Protein AF-A0A5J5GAM4-F1 (afdb_monomer_lite)

Radius of gyration: 14.68 Å; chains: 1; bounding box: 34×24×37 Å

Secondary structure (DSSP, 8-state):
-----THHHHHHHHHHHHHHHHHHHHHHHTT--HHHHHHHHHHHHHHHHHHHHHHHHHHT--

pLDDT: mean 80.03, std 11.33, range [47.94, 90.19]

Organism: NCBI:txid2496557

Sequence (62 aa):
MRGYNIWRPLMVIIVALLMRKLVTGIGTAFGMGAEAAAGLGMVAAILSALFMYTQYTKRNRK

Structure (mmCIF, N/CA/C/O backbone):
data_AF-A0A5J5GAM4-F1
#
_entry.id   AF-A0A5J5GAM4-F1
#
loop_
_atom_site.group_PDB
_atom_site.id
_atom_site.type_symbol
_atom_site.label_atom_id
_atom_site.label_alt_id
_atom_site.label_comp_id
_atom_site.label_asym_id
_atom_site.label_entity_id
_atom_site.label_seq_id
_atom_site.pdbx_PDB_ins_code
_atom_site.Cartn_x
_atom_site.Cartn_y
_atom_site.Cartn_z
_atom_site.occupancy
_atom_site.B_iso_or_equiv
_atom_site.auth_seq_id
_atom_site.auth_comp_id
_atom_site.auth_asym_id
_atom_site.auth_atom_id
_atom_site.pdbx_PDB_model_num
ATOM 1 N N . MET A 1 1 ? -25.716 -11.541 19.531 1.00 47.94 1 MET A N 1
ATOM 2 C CA . MET A 1 1 ? -24.283 -11.175 19.458 1.00 47.94 1 MET A CA 1
ATOM 3 C C . MET A 1 1 ? -24.151 -9.933 18.591 1.00 47.94 1 MET A C 1
ATOM 5 O O . MET A 1 1 ? -24.768 -9.866 17.539 1.00 47.94 1 MET A O 1
ATOM 9 N N . ARG A 1 2 ? -23.480 -8.910 19.124 1.00 51.00 2 ARG A N 1
ATOM 10 C CA . ARG A 1 2 ? -23.461 -7.515 18.654 1.00 51.00 2 ARG A CA 1
ATOM 11 C C . ARG A 1 2 ? -22.958 -7.434 17.205 1.00 51.00 2 ARG A C 1
ATOM 13 O O . ARG A 1 2 ? -21.895 -7.972 16.912 1.00 51.00 2 ARG A O 1
ATOM 20 N N . GLY A 1 3 ? -23.732 -6.783 16.333 1.00 58.44 3 GLY A N 1
ATOM 21 C CA . GLY A 1 3 ? -23.459 -6.644 14.901 1.00 58.44 3 GLY A CA 1
ATOM 22 C C . GLY A 1 3 ? -22.083 -6.041 14.635 1.00 58.44 3 GLY A C 1
ATOM 23 O O . GLY A 1 3 ? -21.874 -4.839 14.795 1.00 58.44 3 GLY A O 1
ATOM 24 N N . TYR A 1 4 ? -21.133 -6.888 14.244 1.00 60.53 4 TYR A N 1
ATOM 25 C CA . TYR A 1 4 ? -19.835 -6.449 13.755 1.00 60.53 4 TYR A CA 1
ATOM 26 C C . TYR A 1 4 ? -20.055 -5.703 12.444 1.00 60.53 4 TYR A C 1
ATOM 28 O O . TYR A 1 4 ? -20.520 -6.274 11.460 1.00 60.53 4 TYR A O 1
ATOM 36 N N . ASN A 1 5 ? -19.726 -4.413 12.424 1.00 70.44 5 ASN A N 1
ATOM 37 C CA . ASN A 1 5 ? -19.861 -3.597 11.227 1.00 70.44 5 ASN A CA 1
ATOM 38 C C . ASN A 1 5 ? -18.681 -3.892 10.282 1.00 70.44 5 ASN A C 1
ATOM 40 O O . ASN A 1 5 ? -17.715 -3.127 10.216 1.00 70.44 5 ASN A O 1
ATOM 44 N N . ILE A 1 6 ? -18.754 -5.036 9.586 1.00 70.19 6 ILE A N 1
ATOM 45 C CA . ILE A 1 6 ? -17.747 -5.551 8.629 1.00 70.19 6 ILE A CA 1
ATOM 46 C C . ILE A 1 6 ? -17.437 -4.518 7.532 1.00 70.19 6 ILE A C 1
ATOM 48 O O . ILE A 1 6 ? -16.340 -4.489 6.982 1.00 70.19 6 ILE A O 1
ATOM 52 N N . TRP A 1 7 ? -18.358 -3.586 7.290 1.00 74.12 7 TRP A N 1
ATOM 53 C CA . TRP A 1 7 ? -18.157 -2.423 6.432 1.00 74.12 7 TRP A CA 1
ATOM 54 C C . TRP A 1 7 ? -16.901 -1.603 6.765 1.00 74.12 7 TRP A C 1
ATOM 56 O O . TRP A 1 7 ? -16.236 -1.125 5.849 1.00 74.12 7 TRP A O 1
ATOM 66 N N . ARG A 1 8 ? -16.518 -1.456 8.043 1.00 72.62 8 ARG A N 1
ATOM 67 C CA . ARG A 1 8 ? -15.336 -0.655 8.428 1.00 72.62 8 ARG A CA 1
ATOM 68 C C . ARG A 1 8 ? -14.018 -1.266 7.917 1.00 72.62 8 ARG A C 1
ATOM 70 O O . ARG A 1 8 ? -13.296 -0.555 7.223 1.00 72.62 8 ARG A O 1
ATOM 77 N N . PRO A 1 9 ? -13.687 -2.542 8.205 1.00 76.00 9 PRO A N 1
ATOM 78 C CA . PRO A 1 9 ? -12.484 -3.168 7.656 1.00 76.00 9 PRO A CA 1
ATOM 79 C C . PRO A 1 9 ? -12.549 -3.354 6.134 1.00 76.00 9 PRO A C 1
ATOM 81 O O . PRO A 1 9 ? -11.524 -3.202 5.471 1.00 76.00 9 PRO A O 1
ATOM 84 N N . LEU A 1 10 ? -13.735 -3.593 5.559 1.00 83.69 10 LEU A N 1
ATOM 85 C CA . LEU A 1 10 ? -13.889 -3.739 4.108 1.00 83.69 10 LEU A CA 1
ATOM 86 C C . LEU A 1 10 ? -13.470 -2.465 3.353 1.00 83.69 10 LEU A C 1
ATOM 88 O O . LEU A 1 10 ? -12.726 -2.541 2.378 1.00 83.69 10 LEU A O 1
ATOM 92 N N . MET A 1 11 ? -13.879 -1.287 3.836 1.00 81.19 11 MET A N 1
ATOM 93 C CA . MET A 1 11 ? -13.528 -0.005 3.209 1.00 81.19 11 MET A CA 1
ATOM 94 C C . MET A 1 11 ? -12.016 0.260 3.207 1.00 81.19 11 MET A C 1
ATOM 96 O O . MET A 1 11 ? -11.498 0.818 2.242 1.00 81.19 11 MET A O 1
ATOM 100 N N . VAL A 1 12 ? -11.300 -0.171 4.252 1.00 81.94 12 VAL A N 1
ATOM 101 C CA . VAL A 1 12 ? -9.835 -0.039 4.331 1.00 81.94 12 VAL A CA 1
ATOM 102 C C . VAL A 1 12 ? -9.158 -0.891 3.256 1.00 81.94 12 VAL A C 1
ATOM 104 O O . VAL A 1 12 ? -8.256 -0.415 2.568 1.00 81.94 12 VAL A O 1
ATOM 107 N N . ILE A 1 13 ? -9.625 -2.129 3.070 1.00 85.12 13 ILE A N 1
ATOM 108 C CA . ILE A 1 13 ? -9.083 -3.050 2.062 1.00 85.12 13 ILE A CA 1
ATOM 109 C C . ILE A 1 13 ? -9.354 -2.522 0.649 1.00 85.12 13 ILE A C 1
ATOM 111 O O . ILE A 1 13 ? -8.443 -2.497 -0.179 1.00 85.12 13 ILE A O 1
ATOM 115 N N . ILE A 1 14 ? -10.578 -2.052 0.382 1.00 87.56 14 ILE A N 1
ATOM 116 C CA . ILE A 1 14 ? -10.955 -1.499 -0.926 1.00 87.56 14 ILE A CA 1
ATOM 117 C C . ILE A 1 14 ? -10.047 -0.322 -1.293 1.00 87.56 14 ILE A C 1
ATOM 119 O O . ILE A 1 14 ? -9.478 -0.313 -2.383 1.00 87.56 14 ILE A O 1
ATOM 123 N N . VAL A 1 15 ? -9.856 0.640 -0.385 1.00 85.62 15 VAL A N 1
ATOM 124 C CA . VAL A 1 15 ? -9.022 1.823 -0.654 1.00 85.62 15 VAL A CA 1
ATOM 125 C C . VAL A 1 15 ? -7.548 1.466 -0.812 1.00 85.62 15 VAL A C 1
ATOM 127 O O . VAL A 1 15 ? -6.892 2.016 -1.694 1.00 85.62 15 VAL A O 1
ATOM 130 N N . ALA A 1 16 ? -7.024 0.524 -0.027 1.00 86.50 16 ALA A N 1
ATOM 131 C CA . ALA A 1 16 ? -5.641 0.072 -0.175 1.00 86.50 16 ALA A CA 1
ATOM 132 C C . ALA A 1 16 ? -5.386 -0.548 -1.561 1.00 86.50 16 ALA A C 1
ATOM 134 O O . ALA A 1 16 ? -4.381 -0.245 -2.210 1.00 86.50 16 ALA A O 1
ATOM 135 N N . LEU A 1 17 ? -6.318 -1.371 -2.051 1.00 86.75 17 LEU A N 1
ATOM 136 C CA . LEU A 1 17 ? -6.237 -1.965 -3.388 1.00 86.75 17 LEU A CA 1
ATOM 137 C C . LEU A 1 17 ? -6.376 -0.915 -4.496 1.00 86.75 17 LEU A C 1
ATOM 139 O O . LEU A 1 17 ? -5.637 -0.964 -5.484 1.00 86.75 17 LEU A O 1
ATOM 143 N N . LEU A 1 18 ? -7.283 0.047 -4.318 1.00 88.44 18 LEU A N 1
ATOM 144 C CA . LEU A 1 18 ? -7.485 1.157 -5.250 1.00 88.44 18 LEU A CA 1
ATOM 145 C C . LEU A 1 18 ? -6.238 2.034 -5.354 1.00 88.44 18 LEU A C 1
ATOM 147 O O . LEU A 1 18 ? -5.791 2.323 -6.463 1.00 88.44 18 LEU A O 1
ATOM 151 N N . MET A 1 19 ? -5.627 2.389 -4.221 1.00 87.00 19 MET A N 1
ATOM 152 C CA . MET A 1 19 ? -4.399 3.180 -4.228 1.00 87.00 19 MET A CA 1
ATOM 153 C C . MET A 1 19 ? -3.228 2.434 -4.843 1.00 87.00 19 MET A C 1
ATOM 155 O O . MET A 1 19 ? -2.470 3.031 -5.603 1.00 87.00 19 MET A O 1
ATOM 159 N N . ARG A 1 20 ? -3.110 1.122 -4.614 1.00 87.06 20 ARG A N 1
ATOM 160 C CA . ARG A 1 20 ? -2.096 0.319 -5.302 1.00 87.06 20 ARG A CA 1
ATOM 161 C C . ARG A 1 20 ? -2.260 0.399 -6.817 1.00 87.06 20 ARG A C 1
ATOM 163 O O . ARG A 1 20 ? -1.289 0.671 -7.515 1.00 87.06 20 ARG A O 1
ATOM 170 N N . LYS A 1 21 ? -3.474 0.169 -7.328 1.00 87.88 21 LYS A N 1
ATOM 171 C CA . LYS A 1 21 ? -3.790 0.222 -8.768 1.00 87.88 21 LYS A CA 1
ATOM 172 C C . LYS A 1 21 ? -3.526 1.610 -9.358 1.00 87.88 21 LYS A C 1
ATOM 174 O O . LYS A 1 21 ? -2.948 1.704 -10.433 1.00 87.88 21 LYS A O 1
ATOM 179 N N . LEU A 1 22 ? -3.899 2.666 -8.637 1.00 88.94 22 LEU A N 1
ATOM 180 C CA . LEU A 1 22 ? -3.646 4.047 -9.044 1.00 88.94 22 LEU A CA 1
ATOM 181 C C . LEU A 1 22 ? -2.154 4.359 -9.107 1.00 88.94 22 LEU A C 1
ATOM 183 O O . LEU A 1 22 ? -1.676 4.802 -10.141 1.00 88.94 22 LEU A O 1
ATOM 187 N N . VAL A 1 23 ? -1.407 4.101 -8.036 1.00 87.06 23 VAL A N 1
ATOM 188 C CA . VAL A 1 23 ? 0.019 4.450 -7.962 1.00 87.06 23 VAL A CA 1
ATOM 189 C C . VAL A 1 23 ? 0.846 3.625 -8.939 1.00 87.06 23 VAL A C 1
ATOM 191 O O . VAL A 1 23 ? 1.732 4.169 -9.587 1.00 87.06 23 VAL A O 1
ATOM 194 N N . THR A 1 24 ? 0.532 2.338 -9.101 1.00 87.06 24 THR A N 1
ATOM 195 C CA . THR A 1 24 ? 1.177 1.506 -10.129 1.00 87.06 24 THR A CA 1
ATOM 196 C C . THR A 1 24 ? 0.852 2.003 -11.532 1.00 87.06 24 THR A C 1
ATOM 198 O O . THR A 1 24 ? 1.778 2.211 -12.304 1.00 87.06 24 THR A O 1
ATOM 201 N N . GLY A 1 25 ? -0.423 2.260 -11.844 1.00 88.69 25 GLY A N 1
ATOM 202 C CA . GLY A 1 25 ? -0.849 2.747 -13.159 1.00 88.69 25 GLY A CA 1
ATOM 203 C C . GLY A 1 25 ? -0.264 4.115 -13.510 1.00 88.69 25 GLY A C 1
ATOM 204 O O . GLY A 1 25 ? 0.238 4.306 -14.615 1.00 88.69 25 GLY A O 1
ATOM 205 N N . ILE A 1 26 ? -0.257 5.042 -12.549 1.00 89.12 26 ILE A N 1
ATOM 206 C CA . ILE A 1 26 ? 0.379 6.355 -12.680 1.00 89.12 26 ILE A CA 1
ATOM 207 C C . ILE A 1 26 ? 1.888 6.174 -12.844 1.00 89.12 26 ILE A C 1
ATOM 209 O O . ILE A 1 26 ? 2.442 6.653 -13.821 1.00 89.12 26 ILE A O 1
ATOM 213 N N . GLY A 1 27 ? 2.556 5.424 -11.965 1.00 87.06 27 GLY A N 1
ATOM 214 C CA . GLY A 1 27 ? 3.996 5.177 -12.064 1.00 87.06 27 GLY A CA 1
ATOM 215 C C . GLY A 1 27 ? 4.394 4.631 -13.436 1.00 87.06 27 GLY A C 1
ATOM 216 O O . GLY A 1 27 ? 5.300 5.163 -14.072 1.00 87.06 27 GLY A O 1
ATOM 217 N N . THR A 1 28 ? 3.655 3.645 -13.951 1.00 87.75 28 THR A N 1
ATOM 218 C CA . THR A 1 28 ? 3.892 3.108 -15.297 1.00 87.75 28 THR A CA 1
ATOM 219 C C . THR A 1 28 ? 3.601 4.123 -16.403 1.00 87.75 28 THR A C 1
ATOM 221 O O . THR A 1 28 ? 4.369 4.205 -17.357 1.00 87.75 28 THR A O 1
ATOM 224 N N . ALA A 1 29 ? 2.541 4.932 -16.280 1.00 89.06 29 ALA A N 1
ATOM 225 C CA . ALA A 1 29 ? 2.200 5.967 -17.262 1.00 89.06 29 ALA A CA 1
ATOM 226 C C . ALA A 1 29 ? 3.233 7.107 -17.302 1.00 89.06 29 ALA A C 1
ATOM 228 O O . ALA A 1 29 ? 3.457 7.702 -18.350 1.00 89.06 29 ALA A O 1
ATOM 229 N N . PHE A 1 30 ? 3.899 7.372 -16.178 1.00 88.44 30 PHE A N 1
ATOM 230 C CA . PHE A 1 30 ? 5.013 8.313 -16.067 1.00 88.44 30 PHE A CA 1
ATOM 231 C C . PHE A 1 30 ? 6.363 7.716 -16.516 1.00 88.44 30 PHE A C 1
ATOM 233 O O . PHE A 1 30 ? 7.393 8.375 -16.394 1.00 88.44 30 PHE A O 1
ATOM 240 N N . GLY A 1 31 ? 6.380 6.487 -17.046 1.00 86.62 31 GLY A N 1
ATOM 241 C CA . GLY A 1 31 ? 7.588 5.837 -17.559 1.00 86.62 31 GLY A CA 1
ATOM 242 C C . GLY A 1 31 ? 8.454 5.163 -16.491 1.00 86.62 31 GLY A C 1
ATOM 243 O O . GLY A 1 31 ? 9.592 4.793 -16.778 1.00 86.62 31 GLY A O 1
ATOM 244 N N . MET A 1 32 ? 7.951 4.976 -15.264 1.00 86.50 32 MET A N 1
ATOM 245 C CA . MET A 1 32 ? 8.666 4.189 -14.257 1.00 86.50 32 MET A CA 1
ATOM 246 C C . MET A 1 32 ? 8.670 2.707 -14.632 1.00 86.50 32 MET A C 1
ATOM 248 O O . MET A 1 32 ? 7.648 2.146 -15.034 1.00 86.50 32 MET A O 1
ATOM 252 N N . GLY A 1 33 ? 9.813 2.052 -14.417 1.00 86.94 33 GLY A N 1
ATOM 253 C CA . GLY A 1 33 ? 9.917 0.601 -14.536 1.00 86.94 33 GLY A CA 1
ATOM 254 C C . GLY A 1 33 ? 8.889 -0.109 -13.648 1.00 86.94 33 GLY A C 1
ATOM 255 O O . GLY A 1 33 ? 8.637 0.313 -12.517 1.00 86.94 33 GLY A O 1
ATOM 256 N N . ALA A 1 34 ? 8.305 -1.197 -14.159 1.00 82.62 34 ALA A N 1
ATOM 257 C CA . ALA A 1 34 ? 7.213 -1.923 -13.502 1.00 82.62 34 ALA A CA 1
ATOM 258 C C . ALA A 1 34 ? 7.561 -2.381 -12.071 1.00 82.62 34 ALA A C 1
ATOM 260 O O . ALA A 1 34 ? 6.715 -2.313 -11.183 1.00 82.62 34 ALA A O 1
ATOM 261 N N . GLU A 1 35 ? 8.817 -2.766 -11.836 1.00 85.19 35 GLU A N 1
ATOM 262 C CA . GLU A 1 35 ? 9.375 -3.097 -10.516 1.00 85.19 35 GLU A CA 1
ATOM 263 C C . GLU A 1 35 ? 9.293 -1.915 -9.535 1.00 85.19 35 GLU A C 1
ATOM 265 O O . GLU A 1 35 ? 8.755 -2.034 -8.432 1.00 85.19 35 GLU A O 1
ATOM 270 N N . ALA A 1 36 ? 9.759 -0.735 -9.958 1.00 85.06 36 ALA A N 1
ATOM 271 C CA . ALA A 1 36 ? 9.752 0.470 -9.133 1.00 85.06 36 ALA A CA 1
ATOM 272 C C . ALA A 1 36 ? 8.321 0.961 -8.856 1.00 85.06 36 ALA A C 1
ATOM 274 O O . ALA A 1 36 ? 7.991 1.331 -7.726 1.00 85.06 36 ALA A O 1
ATOM 275 N N . ALA A 1 37 ? 7.446 0.913 -9.866 1.00 85.44 37 ALA A N 1
ATOM 276 C CA . ALA A 1 37 ? 6.035 1.263 -9.722 1.00 85.44 37 ALA A CA 1
ATOM 277 C C . ALA A 1 37 ? 5.298 0.296 -8.776 1.00 85.44 37 ALA A C 1
ATOM 279 O O . ALA A 1 37 ? 4.487 0.733 -7.957 1.00 85.44 37 ALA A O 1
ATOM 280 N N . ALA A 1 38 ? 5.599 -1.006 -8.839 1.00 84.44 38 ALA A N 1
ATOM 281 C CA . ALA A 1 38 ? 5.038 -2.014 -7.941 1.00 84.44 38 ALA A CA 1
ATOM 282 C C . ALA A 1 38 ? 5.481 -1.806 -6.485 1.00 84.44 38 ALA A C 1
ATOM 284 O O . ALA A 1 38 ? 4.634 -1.864 -5.586 1.00 84.44 38 ALA A O 1
ATOM 285 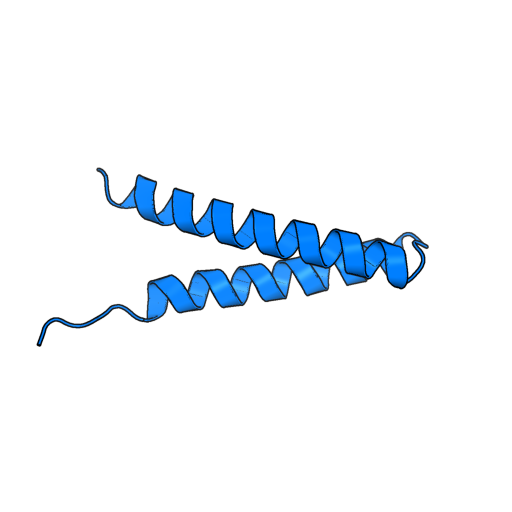N N . GLY A 1 39 ? 6.765 -1.505 -6.261 1.00 89.50 39 GLY A N 1
ATOM 286 C CA . GLY A 1 39 ? 7.301 -1.174 -4.939 1.00 89.50 39 GLY A CA 1
ATOM 287 C C . GLY A 1 39 ? 6.616 0.052 -4.330 1.00 89.50 39 GLY A C 1
ATOM 288 O O . GLY A 1 39 ? 6.082 -0.021 -3.220 1.00 89.50 39 GLY A O 1
ATOM 289 N N . LEU A 1 40 ? 6.524 1.153 -5.085 1.00 87.62 40 LEU A N 1
ATOM 290 C CA . LEU A 1 40 ? 5.812 2.357 -4.640 1.00 87.62 40 LEU A CA 1
ATOM 291 C C . LEU A 1 40 ? 4.321 2.107 -4.406 1.00 87.62 40 LEU A C 1
ATOM 293 O O . LEU A 1 40 ? 3.765 2.575 -3.413 1.00 87.62 40 LEU A O 1
ATOM 297 N N . GLY A 1 41 ? 3.671 1.335 -5.277 1.00 85.88 41 GLY A N 1
ATOM 298 C CA . GLY A 1 41 ? 2.268 0.967 -5.117 1.00 85.88 41 GLY A CA 1
ATOM 299 C C . GLY A 1 41 ? 2.002 0.146 -3.855 1.00 85.88 41 GLY A C 1
ATOM 300 O O . GLY A 1 41 ? 0.959 0.317 -3.224 1.00 85.88 41 GLY A O 1
ATOM 301 N N . MET A 1 42 ? 2.937 -0.719 -3.454 1.00 87.56 42 MET A N 1
ATOM 302 C CA . MET A 1 42 ? 2.836 -1.486 -2.211 1.00 87.56 42 MET A CA 1
ATOM 303 C C . MET A 1 42 ? 2.988 -0.586 -0.980 1.00 87.56 42 MET A C 1
ATOM 305 O O . MET A 1 42 ? 2.164 -0.659 -0.067 1.00 87.56 42 MET A O 1
ATOM 309 N N . VAL A 1 43 ? 3.977 0.313 -0.981 1.00 90.19 43 VAL A N 1
ATOM 310 C CA . VAL A 1 43 ? 4.178 1.290 0.104 1.00 90.19 43 VAL A CA 1
ATOM 311 C C . VAL A 1 43 ? 2.958 2.204 0.239 1.00 90.19 43 VAL A C 1
ATOM 313 O O . VAL A 1 43 ? 2.436 2.386 1.341 1.00 90.19 43 VAL A O 1
ATOM 316 N N . ALA A 1 44 ? 2.436 2.711 -0.878 1.00 86.69 44 ALA A N 1
ATOM 317 C CA . ALA A 1 44 ? 1.238 3.542 -0.897 1.00 86.69 44 ALA A CA 1
ATOM 318 C C . ALA A 1 44 ? 0.001 2.805 -0.360 1.00 86.69 44 ALA A C 1
ATOM 320 O O . ALA A 1 44 ? -0.793 3.398 0.374 1.00 86.69 44 ALA A O 1
ATOM 321 N N . ALA A 1 45 ? -0.158 1.514 -0.670 1.00 88.50 45 ALA A N 1
ATOM 322 C CA . ALA A 1 45 ? -1.255 0.699 -0.153 1.00 88.50 45 ALA A CA 1
ATOM 323 C C . ALA A 1 45 ? -1.183 0.534 1.373 1.00 88.50 45 ALA A C 1
ATOM 325 O O . ALA A 1 45 ? -2.195 0.704 2.056 1.00 88.50 45 ALA A O 1
ATOM 326 N N . ILE A 1 46 ? 0.012 0.261 1.911 1.00 89.69 46 ILE A N 1
ATOM 327 C CA . ILE A 1 46 ? 0.244 0.117 3.357 1.00 89.69 46 ILE A CA 1
ATOM 328 C C . ILE A 1 46 ? -0.039 1.441 4.075 1.00 89.69 46 ILE A C 1
ATOM 330 O O . ILE A 1 46 ? -0.800 1.468 5.046 1.00 89.69 46 ILE A O 1
ATOM 334 N N . LEU A 1 47 ? 0.511 2.551 3.572 1.00 88.88 47 LEU A N 1
ATOM 335 C CA . LEU A 1 47 ? 0.275 3.883 4.133 1.00 88.88 47 LEU A CA 1
ATOM 336 C C . LEU A 1 47 ? -1.210 4.256 4.100 1.00 88.88 47 LEU A C 1
ATO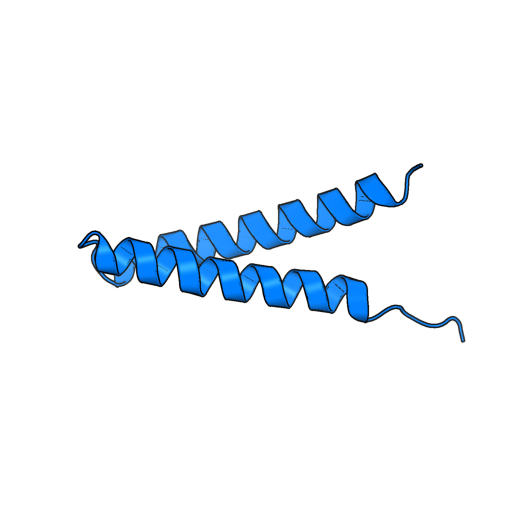M 338 O O . LEU A 1 47 ? -1.737 4.762 5.089 1.00 88.88 47 LEU A O 1
ATOM 342 N N . SER A 1 48 ? -1.903 3.952 3.001 1.00 86.25 48 SER A N 1
ATOM 343 C CA . SER A 1 48 ? -3.340 4.212 2.866 1.00 86.25 48 SER A CA 1
ATOM 344 C C . SER A 1 48 ? -4.160 3.399 3.866 1.00 86.25 48 SER A C 1
ATOM 346 O O . SER A 1 48 ? -5.063 3.943 4.500 1.00 86.25 48 SER A O 1
ATOM 348 N N . ALA A 1 49 ? -3.822 2.122 4.070 1.00 84.25 49 ALA A N 1
ATOM 349 C CA . ALA A 1 49 ? -4.497 1.271 5.046 1.00 84.25 49 ALA A CA 1
ATOM 350 C C . ALA A 1 49 ? -4.331 1.802 6.482 1.00 84.25 49 ALA A C 1
ATOM 352 O O . ALA A 1 49 ? -5.312 1.913 7.224 1.00 84.25 49 ALA A O 1
ATOM 353 N N . LEU A 1 50 ? -3.108 2.195 6.856 1.00 86.31 50 LEU A N 1
ATOM 354 C CA . LEU A 1 50 ? -2.807 2.775 8.170 1.00 86.31 50 LEU A CA 1
ATOM 355 C C . LEU A 1 50 ? -3.488 4.135 8.369 1.00 86.31 50 LEU A C 1
ATOM 357 O O . LEU A 1 50 ? -4.090 4.391 9.418 1.00 86.31 50 LEU A O 1
ATOM 361 N N . PHE A 1 51 ? -3.441 5.005 7.361 1.00 85.94 51 PHE A N 1
ATOM 362 C CA . PHE A 1 51 ? -4.101 6.307 7.401 1.00 85.94 51 PHE A CA 1
ATOM 363 C C . PHE A 1 51 ? -5.616 6.158 7.562 1.00 85.94 51 PHE A C 1
ATOM 365 O O . PHE A 1 51 ? -6.241 6.854 8.361 1.00 85.94 51 PHE A O 1
ATOM 372 N N . MET A 1 52 ? -6.220 5.204 6.858 1.00 80.75 52 MET A N 1
ATOM 373 C CA . MET A 1 52 ? -7.656 4.982 6.937 1.00 80.75 52 MET A CA 1
ATOM 374 C C . MET A 1 52 ? -8.065 4.359 8.278 1.00 80.75 52 MET A C 1
ATOM 376 O O . MET A 1 52 ? -9.052 4.792 8.874 1.00 80.75 52 MET A O 1
ATOM 380 N N . TYR A 1 53 ? -7.273 3.426 8.816 1.00 79.25 53 TYR A N 1
ATOM 381 C CA . TYR A 1 53 ? -7.473 2.877 10.162 1.00 79.25 53 TYR A CA 1
ATOM 382 C C . TYR A 1 53 ? -7.395 3.961 11.251 1.00 79.25 53 TYR A C 1
ATOM 384 O O . TYR A 1 53 ? -8.253 4.040 12.140 1.00 79.25 53 TYR A O 1
ATOM 392 N N . THR A 1 54 ? -6.400 4.846 11.162 1.00 79.75 54 THR A N 1
ATOM 393 C CA . THR A 1 54 ? -6.239 5.961 12.107 1.00 79.75 54 THR A CA 1
ATOM 394 C C . THR A 1 54 ? -7.347 7.005 11.957 1.00 79.75 54 THR A C 1
ATOM 396 O O . THR A 1 54 ? -7.882 7.463 12.970 1.00 79.75 54 THR A O 1
ATOM 399 N N . GLN A 1 55 ? -7.780 7.318 10.731 1.00 72.50 55 GLN A N 1
ATOM 400 C CA . GLN A 1 55 ? -8.926 8.199 10.473 1.00 72.50 55 GLN A CA 1
ATOM 401 C C . GLN A 1 55 ? -10.234 7.647 11.047 1.00 72.50 55 GLN A C 1
ATOM 403 O O . GLN A 1 55 ? -10.955 8.360 11.748 1.00 72.50 55 GLN A O 1
ATOM 408 N N . TYR A 1 56 ? -10.532 6.367 10.815 1.00 68.88 56 TYR A N 1
ATOM 409 C CA . TYR A 1 56 ? -11.722 5.727 11.382 1.00 68.88 56 TYR A CA 1
ATOM 410 C C . TYR A 1 56 ? -11.688 5.674 12.913 1.00 68.88 56 TYR A C 1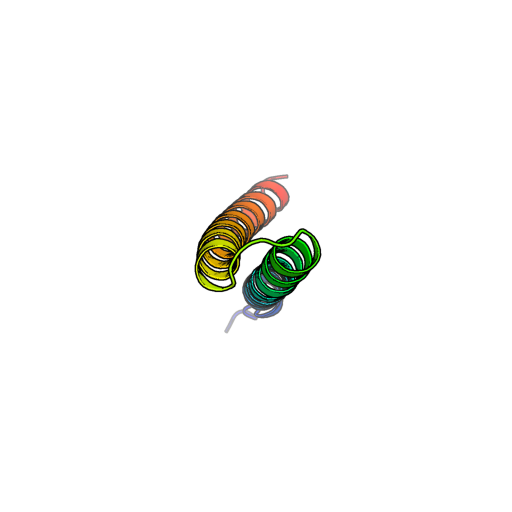
ATOM 412 O O . TYR A 1 56 ? -12.739 5.721 13.555 1.00 68.88 56 TYR A O 1
ATOM 420 N N . THR A 1 57 ? -10.500 5.593 13.511 1.00 69.06 57 THR A N 1
ATOM 421 C CA . THR A 1 57 ? -10.335 5.636 14.970 1.00 69.06 57 THR A CA 1
ATOM 422 C C . THR A 1 57 ? -10.543 7.053 15.517 1.00 69.06 57 THR A C 1
ATOM 424 O O . THR A 1 57 ? -11.240 7.217 16.517 1.00 69.06 57 THR A O 1
ATOM 427 N N . LYS A 1 58 ? -10.026 8.093 14.845 1.00 61.00 58 LYS A N 1
ATOM 428 C CA . LYS A 1 58 ? -10.253 9.504 15.221 1.00 61.00 58 LYS A CA 1
ATOM 429 C C . LYS A 1 58 ? -11.717 9.929 15.084 1.00 61.00 58 LYS A C 1
ATOM 431 O O . LYS A 1 58 ? -12.221 10.638 15.949 1.00 61.00 58 LYS A O 1
ATOM 436 N N . ARG A 1 59 ? -12.414 9.475 14.039 1.00 60.97 59 ARG A N 1
ATOM 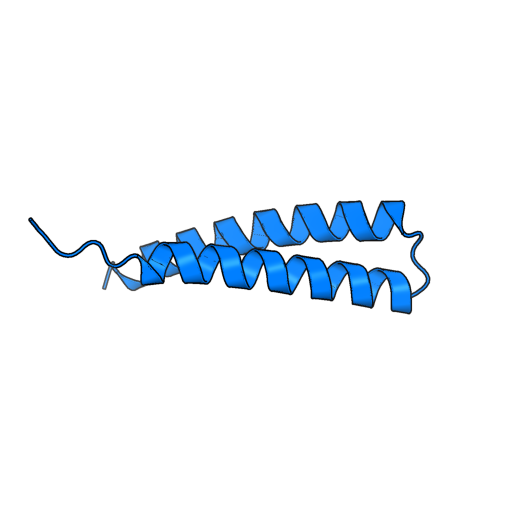437 C CA . ARG A 1 59 ? -13.814 9.842 13.757 1.00 60.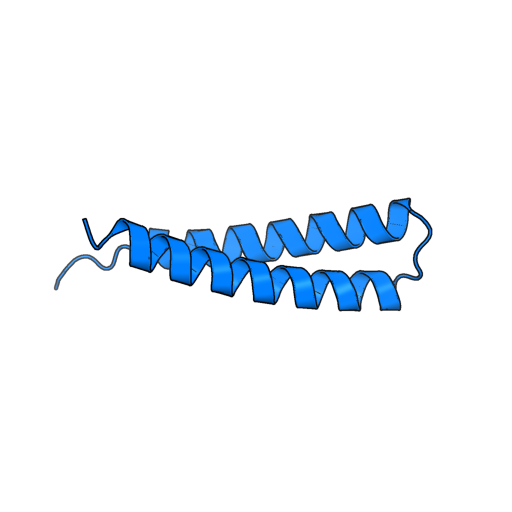97 59 ARG A CA 1
ATOM 438 C C . ARG A 1 59 ? -14.824 9.281 14.767 1.00 60.97 59 ARG A C 1
ATOM 440 O O . ARG A 1 59 ? -15.909 9.829 14.879 1.00 60.97 59 ARG A O 1
ATOM 447 N N . ASN A 1 60 ? -14.452 8.244 15.519 1.00 58.47 60 ASN A N 1
ATOM 448 C CA . ASN A 1 60 ? -15.267 7.673 16.597 1.00 58.47 6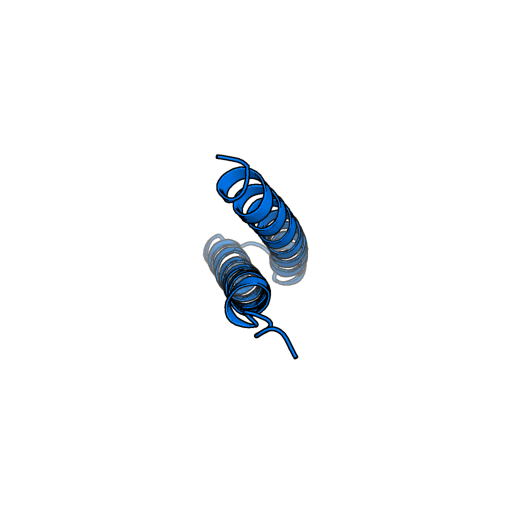0 ASN A CA 1
ATOM 449 C C . ASN A 1 60 ? -14.936 8.240 17.995 1.00 58.47 60 ASN A C 1
ATOM 451 O O . ASN A 1 60 ? -15.526 7.790 18.971 1.00 58.47 60 ASN A O 1
ATOM 455 N N . ARG A 1 61 ? -13.974 9.170 18.122 1.00 59.22 61 ARG A N 1
ATOM 456 C CA . ARG A 1 61 ? -13.611 9.821 19.400 1.00 59.22 61 ARG A CA 1
ATOM 457 C C . ARG A 1 61 ? -14.301 11.181 19.612 1.00 59.22 61 ARG A C 1
ATOM 459 O O . ARG A 1 61 ? -13.836 11.960 20.439 1.00 59.22 61 ARG A O 1
ATOM 466 N N . LYS A 1 62 ? -15.364 11.480 18.866 1.00 48.78 62 LYS A N 1
ATOM 467 C CA . LYS A 1 62 ? -16.228 12.643 19.096 1.00 48.78 62 LYS A CA 1
ATOM 468 C C . LYS A 1 62 ? -17.631 12.180 19.433 1.00 48.78 62 LYS A C 1
ATOM 470 O O . LYS A 1 62 ? -18.079 11.228 18.757 1.00 48.78 62 LYS A O 1
#

Foldseek 3Di:
DDDDPVVLLVVLQVVLVVQLCVQLVVCVVVVHDSVVSNVVSNVRSVVSSVVSVVVVVVVVPD